Protein AF-A0A4S0N8U2-F1 (afdb_monomer_lite)

pLDDT: mean 89.06, std 6.02, range [61.12, 97.56]

Radius of gyration: 18.83 Å; chains: 1; bounding box: 48×31×54 Å

Structure (mmCIF, N/CA/C/O backbone):
data_AF-A0A4S0N8U2-F1
#
_entry.id   AF-A0A4S0N8U2-F1
#
loop_
_atom_site.group_PDB
_atom_site.id
_atom_site.type_symbol
_atom_site.label_atom_id
_atom_site.label_alt_id
_atom_site.label_comp_id
_atom_site.label_asym_id
_atom_site.label_entity_id
_atom_site.label_seq_id
_atom_site.pdbx_PDB_ins_code
_atom_site.Cartn_x
_atom_site.Cartn_y
_atom_site.Cartn_z
_atom_site.occupancy
_atom_site.B_iso_or_equiv
_atom_site.auth_seq_id
_atom_site.auth_comp_id
_atom_site.auth_asym_id
_atom_site.auth_atom_id
_atom_site.pdbx_PDB_model_num
ATOM 1 N N . MET A 1 1 ? -4.608 -18.614 -14.210 1.00 61.12 1 MET A N 1
ATOM 2 C CA . MET A 1 1 ? -4.089 -17.895 -13.022 1.00 61.12 1 MET A CA 1
ATOM 3 C C . MET A 1 1 ? -2.581 -17.656 -13.093 1.00 61.12 1 MET A C 1
ATOM 5 O O . MET A 1 1 ? -2.184 -16.531 -12.834 1.00 61.12 1 MET A O 1
ATOM 9 N N . SER A 1 2 ? -1.755 -18.625 -13.512 1.00 81.88 2 SER A N 1
ATOM 10 C CA . SER A 1 2 ? -0.288 -18.461 -13.620 1.00 81.88 2 SER A CA 1
ATOM 11 C C . SER A 1 2 ? 0.166 -17.237 -14.428 1.00 81.88 2 SER A C 1
ATOM 13 O O . SER A 1 2 ? 1.040 -16.507 -13.980 1.00 81.88 2 SER A O 1
ATOM 15 N N . LEU A 1 3 ? -0.463 -16.965 -15.576 1.00 84.06 3 LEU A N 1
ATOM 16 C CA . LEU A 1 3 ? -0.099 -15.833 -16.439 1.00 84.06 3 LEU A CA 1
ATOM 17 C C . LEU A 1 3 ? -0.380 -14.463 -15.796 1.00 84.06 3 LEU A C 1
ATOM 19 O O . LEU A 1 3 ? 0.407 -13.535 -15.938 1.00 84.06 3 LEU A O 1
ATOM 23 N N . ALA A 1 4 ? -1.491 -14.350 -15.062 1.00 83.19 4 ALA A N 1
ATOM 24 C CA . ALA A 1 4 ? -1.849 -13.128 -14.344 1.00 83.19 4 ALA A CA 1
ATOM 25 C C . ALA A 1 4 ? -0.885 -12.863 -13.179 1.00 83.19 4 ALA A C 1
ATOM 27 O O . ALA A 1 4 ? -0.474 -11.725 -12.978 1.00 83.19 4 ALA A O 1
ATOM 28 N N . VAL A 1 5 ? -0.480 -13.917 -12.460 1.00 82.38 5 VAL A N 1
ATOM 29 C CA . VAL A 1 5 ? 0.546 -13.822 -11.412 1.00 82.38 5 VAL A CA 1
ATOM 30 C C . VAL A 1 5 ? 1.887 -13.402 -12.018 1.00 82.38 5 VAL A C 1
ATOM 32 O O . VAL A 1 5 ? 2.489 -12.455 -11.533 1.00 82.38 5 VAL A O 1
ATOM 35 N N . ALA A 1 6 ? 2.310 -14.020 -13.126 1.00 83.88 6 ALA A N 1
ATOM 36 C CA . ALA A 1 6 ? 3.550 -13.654 -13.813 1.00 83.88 6 ALA A CA 1
ATOM 37 C C . ALA A 1 6 ? 3.559 -12.186 -14.277 1.00 83.88 6 ALA A C 1
ATOM 39 O O . ALA A 1 6 ? 4.549 -11.491 -14.072 1.00 83.88 6 ALA A O 1
ATOM 40 N N . ALA A 1 7 ? 2.451 -11.692 -14.843 1.00 85.06 7 ALA A N 1
ATOM 41 C CA . ALA A 1 7 ? 2.307 -10.280 -15.204 1.00 85.06 7 ALA A CA 1
ATOM 42 C C . ALA A 1 7 ? 2.396 -9.363 -13.974 1.00 85.06 7 ALA A C 1
ATOM 44 O O . ALA A 1 7 ? 3.098 -8.357 -14.001 1.00 85.06 7 ALA A O 1
ATOM 45 N N . SER A 1 8 ? 1.719 -9.737 -12.883 1.00 82.44 8 SER A N 1
ATOM 46 C CA . SER A 1 8 ? 1.720 -8.982 -11.628 1.00 82.44 8 SER A CA 1
ATOM 47 C C . SER A 1 8 ? 3.051 -9.040 -10.877 1.00 82.44 8 SER A C 1
ATOM 49 O O . SER A 1 8 ? 3.198 -8.325 -9.904 1.00 82.44 8 SER A O 1
ATOM 51 N N . SER A 1 9 ? 3.999 -9.889 -11.272 1.00 80.31 9 SER A N 1
ATOM 52 C CA . SER A 1 9 ? 5.333 -9.973 -10.662 1.00 80.31 9 SER A CA 1
ATOM 53 C C . SER A 1 9 ? 6.441 -9.479 -11.596 1.00 80.31 9 SER A C 1
ATOM 55 O O . SER A 1 9 ? 7.619 -9.633 -11.285 1.00 80.31 9 SER A O 1
ATOM 57 N N . ALA A 1 10 ? 6.098 -8.874 -12.737 1.00 83.69 10 ALA A N 1
ATOM 58 C CA . ALA A 1 10 ? 7.059 -8.327 -13.691 1.00 83.69 10 ALA A CA 1
ATOM 59 C C . ALA A 1 10 ? 7.599 -6.956 -13.224 1.00 83.69 10 ALA A C 1
ATOM 61 O O . ALA A 1 10 ? 7.313 -5.931 -13.846 1.00 83.69 10 ALA A O 1
ATOM 62 N N . PHE A 1 11 ? 8.306 -6.915 -12.086 1.00 76.81 11 PHE A N 1
ATOM 63 C CA . PHE A 1 11 ? 8.817 -5.675 -11.490 1.00 76.81 11 PHE A CA 1
ATOM 64 C C . PHE A 1 11 ? 10.187 -5.272 -12.084 1.00 76.81 11 PHE A C 1
ATOM 66 O O . PHE A 1 11 ? 11.163 -6.029 -11.992 1.00 76.81 11 PHE A O 1
ATOM 73 N N . PRO A 1 12 ? 10.311 -4.075 -12.687 1.00 70.00 12 PRO A N 1
ATOM 74 C CA . PRO A 1 12 ? 11.583 -3.568 -13.190 1.00 70.00 12 PRO A CA 1
ATOM 75 C C . PRO A 1 12 ? 12.569 -3.254 -12.051 1.00 70.00 12 PRO A C 1
ATOM 77 O O . PRO A 1 12 ? 12.148 -2.802 -10.986 1.00 70.00 12 PRO A O 1
ATOM 80 N N . PRO A 1 13 ? 13.888 -3.428 -12.255 1.00 68.00 13 PRO A N 1
ATOM 81 C CA . PRO A 1 13 ? 14.557 -3.895 -13.475 1.00 68.00 13 PRO A CA 1
ATOM 82 C C . PRO A 1 13 ? 14.736 -5.424 -13.545 1.00 68.00 13 PRO A C 1
ATOM 84 O O . PRO A 1 13 ? 15.358 -5.912 -14.484 1.00 68.00 13 PRO A O 1
ATOM 87 N N . VAL A 1 14 ? 14.258 -6.174 -12.547 1.00 76.56 14 VAL A N 1
ATOM 88 C CA . VAL A 1 14 ? 14.580 -7.602 -12.383 1.00 76.56 14 VAL A CA 1
ATOM 89 C C . VAL A 1 14 ? 13.853 -8.463 -13.411 1.00 76.56 14 VAL A C 1
ATOM 91 O O . VAL A 1 14 ? 14.459 -9.364 -13.991 1.00 76.56 14 VAL A O 1
ATOM 94 N N . PHE A 1 15 ? 12.581 -8.162 -13.676 1.00 81.12 15 PHE A N 1
ATOM 95 C CA . PHE A 1 15 ? 11.784 -8.870 -14.670 1.00 81.12 15 PHE A CA 1
ATOM 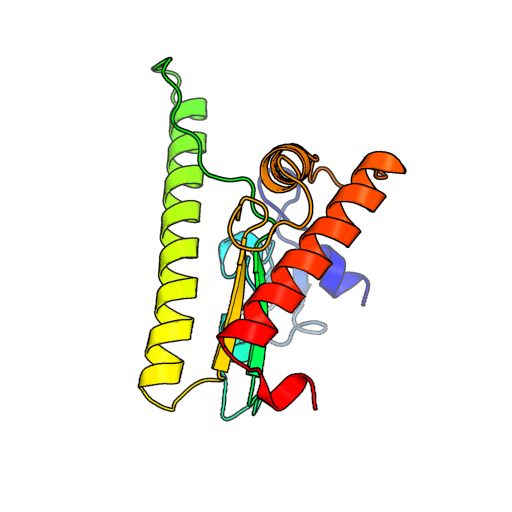96 C C . PHE A 1 15 ? 11.302 -7.909 -15.763 1.00 81.12 15 PHE A C 1
ATOM 98 O O . PHE A 1 15 ? 10.726 -6.865 -15.444 1.00 81.12 15 PHE A O 1
ATOM 105 N N . PRO A 1 16 ? 11.525 -8.228 -17.053 1.00 85.00 16 PRO A N 1
ATOM 106 C CA . PRO A 1 16 ? 11.006 -7.417 -18.144 1.00 85.00 16 PRO A CA 1
ATOM 107 C C . PRO A 1 16 ? 9.473 -7.523 -18.216 1.00 85.00 16 PRO A C 1
ATOM 109 O O . PRO A 1 16 ? 8.908 -8.524 -17.766 1.00 85.00 16 PRO A O 1
ATOM 112 N N . PRO A 1 17 ? 8.790 -6.539 -18.831 1.00 89.06 17 PRO A N 1
ATOM 113 C CA . PRO A 1 17 ? 7.350 -6.605 -19.040 1.00 89.06 17 PRO A CA 1
ATOM 114 C C . PRO A 1 17 ? 6.920 -7.895 -19.749 1.00 89.06 17 PRO A C 1
ATOM 116 O O . PRO A 1 17 ? 7.521 -8.308 -20.745 1.00 89.06 17 PRO A O 1
ATOM 119 N N . LEU A 1 18 ? 5.838 -8.510 -19.274 1.00 90.75 18 LEU A N 1
ATOM 120 C CA . LEU A 1 18 ? 5.263 -9.701 -19.884 1.00 90.75 18 LEU A CA 1
ATOM 121 C C . LEU A 1 18 ? 4.490 -9.319 -21.148 1.00 90.75 18 LEU A C 1
ATOM 123 O O . LEU A 1 18 ? 3.488 -8.604 -21.084 1.00 90.75 18 LEU A O 1
ATOM 127 N N . ARG A 1 19 ? 4.923 -9.834 -22.299 1.00 91.69 19 ARG A N 1
ATOM 128 C CA . ARG A 1 19 ? 4.187 -9.699 -23.558 1.00 91.69 19 ARG A CA 1
ATOM 129 C C . ARG A 1 19 ? 2.993 -10.655 -23.586 1.00 91.69 19 ARG A C 1
ATOM 131 O O . ARG A 1 19 ? 3.163 -11.863 -23.456 1.00 91.69 19 ARG A O 1
ATOM 138 N N . LEU A 1 20 ? 1.808 -10.110 -23.831 1.00 90.94 20 LEU A N 1
ATOM 139 C CA . LEU A 1 20 ? 0.567 -10.833 -24.086 1.00 90.94 20 LEU A CA 1
ATOM 140 C C . LEU A 1 20 ? 0.085 -10.522 -25.501 1.00 90.94 20 LEU A C 1
ATOM 142 O O . LEU A 1 20 ? -0.104 -9.359 -25.849 1.00 90.94 20 LEU A O 1
ATOM 146 N N . ASN A 1 21 ? -0.118 -11.550 -26.315 1.00 90.69 21 ASN A N 1
ATOM 147 C CA . ASN A 1 21 ? -0.653 -11.394 -27.665 1.00 90.69 21 ASN A CA 1
ATOM 148 C C . ASN A 1 21 ? -2.180 -11.182 -27.636 1.00 90.69 21 ASN A C 1
ATOM 150 O O . ASN A 1 21 ? -2.837 -11.450 -26.626 1.00 90.69 21 ASN A O 1
ATOM 154 N N . ALA A 1 22 ? -2.741 -10.686 -28.742 1.00 88.88 22 ALA A N 1
ATOM 155 C CA . ALA A 1 22 ? -4.159 -10.334 -28.852 1.00 88.88 22 ALA A CA 1
ATOM 156 C C . ALA A 1 22 ? -5.135 -11.514 -28.671 1.00 88.88 22 ALA A C 1
ATOM 158 O O . ALA A 1 22 ? -6.288 -11.294 -28.313 1.00 88.88 22 ALA A O 1
ATOM 159 N N . ASP A 1 23 ? -4.693 -12.755 -28.876 1.00 88.75 23 ASP A N 1
ATOM 160 C CA . ASP A 1 23 ? -5.473 -13.964 -28.589 1.00 88.75 23 ASP A CA 1
ATOM 161 C C . ASP A 1 23 ? -5.696 -14.174 -27.080 1.00 88.75 23 ASP A C 1
ATOM 163 O O . ASP A 1 23 ? -6.732 -14.697 -26.672 1.00 88.75 23 ASP A O 1
ATOM 167 N N . ILE A 1 24 ? -4.754 -13.717 -26.248 1.00 86.81 24 ILE A N 1
ATOM 168 C CA . ILE A 1 24 ? -4.815 -13.808 -24.781 1.00 86.81 24 ILE A CA 1
ATOM 169 C C . ILE A 1 24 ? -5.388 -12.525 -24.172 1.00 86.81 24 ILE A C 1
ATOM 171 O O . ILE A 1 24 ? -6.191 -12.575 -23.238 1.00 86.81 24 ILE A O 1
ATOM 175 N N . TYR A 1 25 ? -4.956 -11.369 -24.673 1.00 85.31 25 TYR A N 1
ATOM 176 C CA . TYR A 1 25 ? -5.397 -10.056 -24.215 1.00 85.31 25 TYR A CA 1
ATOM 177 C C . TYR A 1 25 ? -5.809 -9.203 -25.421 1.00 85.31 25 TYR A C 1
ATOM 179 O O . TYR A 1 25 ? -4.992 -8.439 -25.950 1.00 85.31 25 TYR A O 1
ATOM 187 N N . PRO A 1 26 ? -7.069 -9.337 -25.878 1.00 84.50 26 PRO A N 1
ATOM 188 C CA . PRO A 1 26 ? -7.558 -8.609 -27.038 1.00 84.50 26 PRO A CA 1
ATOM 189 C C . PRO A 1 26 ? -7.453 -7.102 -26.810 1.00 84.50 26 PRO A C 1
ATOM 191 O O . PRO A 1 26 ? -7.987 -6.572 -25.833 1.00 84.50 26 PRO A O 1
ATOM 194 N N . ASN A 1 27 ? -6.780 -6.395 -27.716 1.00 81.19 27 ASN A N 1
ATOM 195 C CA . ASN A 1 27 ? -6.716 -4.939 -27.695 1.00 81.19 27 ASN A CA 1
ATOM 196 C C . ASN A 1 27 ? -6.887 -4.387 -29.123 1.00 81.19 27 ASN A C 1
ATOM 198 O O . ASN A 1 27 ? -6.473 -5.021 -30.087 1.00 81.19 27 ASN A O 1
ATOM 202 N N . SER A 1 28 ? -7.523 -3.222 -29.261 1.00 81.81 28 SER A N 1
ATOM 203 C CA . SER A 1 28 ? -7.828 -2.600 -30.559 1.00 81.81 28 SER A CA 1
ATOM 204 C C . SER A 1 28 ? -6.717 -1.700 -31.113 1.00 81.81 28 SER A C 1
ATOM 206 O O . SER A 1 28 ? -6.877 -1.137 -32.191 1.00 81.81 28 SER A O 1
ATOM 208 N N . LEU A 1 29 ? -5.622 -1.521 -30.374 1.00 84.94 29 LEU A N 1
ATOM 209 C CA . LEU A 1 29 ? -4.544 -0.579 -30.683 1.00 84.94 29 LEU A CA 1
ATOM 210 C C . LEU A 1 29 ? -3.273 -1.265 -31.216 1.00 84.94 29 LEU A C 1
ATOM 212 O O . LEU A 1 29 ? -2.441 -0.597 -31.820 1.00 84.94 29 LEU A O 1
ATOM 216 N N . SER A 1 30 ? -3.089 -2.563 -30.966 1.00 88.31 30 SER A N 1
ATOM 217 C CA . SER A 1 30 ? -1.856 -3.311 -31.238 1.00 88.31 30 SER A CA 1
ATOM 218 C C . SER A 1 30 ? -2.108 -4.824 -31.268 1.00 88.31 30 SER A C 1
ATOM 220 O O . SER A 1 30 ? -3.022 -5.323 -30.619 1.00 88.31 30 SER A O 1
ATOM 222 N N . GLU A 1 31 ? -1.242 -5.581 -31.940 1.00 88.00 31 GLU A N 1
ATOM 223 C CA . GLU A 1 31 ? -1.268 -7.055 -31.969 1.00 88.00 31 GLU A CA 1
ATOM 224 C C . GLU A 1 31 ? -0.855 -7.706 -30.633 1.00 88.00 31 GLU A C 1
ATOM 226 O O . GLU A 1 31 ? -1.046 -8.906 -30.421 1.00 88.00 31 GLU A O 1
ATOM 231 N N . TYR A 1 32 ? -0.278 -6.926 -29.716 1.00 88.56 32 TYR A N 1
ATOM 232 C CA . TYR A 1 32 ? 0.118 -7.372 -28.382 1.00 88.56 32 TYR A CA 1
ATOM 233 C C . TYR A 1 32 ? 0.105 -6.224 -27.364 1.00 88.56 32 TYR A C 1
ATOM 235 O O . TYR A 1 32 ? 0.202 -5.048 -27.719 1.00 88.56 32 TYR A O 1
ATOM 243 N N . ALA A 1 33 ? 0.033 -6.582 -26.086 1.00 90.69 33 ALA A N 1
ATOM 244 C CA . ALA A 1 33 ? 0.223 -5.701 -24.943 1.00 90.69 33 ALA A CA 1
ATOM 245 C C . ALA A 1 33 ? 1.436 -6.158 -24.122 1.00 90.69 33 ALA A C 1
ATOM 247 O O . ALA A 1 33 ? 1.760 -7.343 -24.083 1.00 90.69 33 ALA A O 1
ATOM 248 N N . THR A 1 34 ? 2.101 -5.230 -23.442 1.00 90.69 34 THR A N 1
ATOM 249 C CA . THR A 1 34 ? 3.148 -5.542 -22.459 1.00 90.69 34 THR A CA 1
ATOM 250 C C . THR A 1 34 ? 2.679 -5.114 -21.080 1.00 90.69 34 THR A C 1
ATOM 252 O O . THR A 1 34 ? 2.355 -3.943 -20.884 1.00 90.69 34 THR A O 1
ATOM 255 N N . LEU A 1 35 ? 2.635 -6.050 -20.135 1.00 88.88 35 LEU A N 1
ATOM 256 C CA . LEU A 1 35 ? 2.227 -5.797 -18.758 1.00 88.88 35 LEU A CA 1
ATOM 257 C C . LEU A 1 35 ? 3.445 -5.765 -17.839 1.00 88.88 35 LEU A C 1
ATOM 259 O O . LEU A 1 35 ? 4.322 -6.618 -17.937 1.00 88.88 35 LEU A O 1
ATOM 263 N N . SER A 1 36 ? 3.476 -4.788 -16.946 1.00 88.06 36 SER A N 1
ATOM 264 C CA . SER A 1 36 ? 4.462 -4.679 -15.871 1.00 88.06 36 SER A CA 1
ATOM 265 C C . SER A 1 36 ? 3.767 -4.902 -14.530 1.00 88.06 36 SER A C 1
ATOM 267 O O . SER A 1 36 ? 2.535 -4.877 -14.463 1.00 88.06 36 SER A O 1
ATOM 269 N N . ASP A 1 37 ? 4.560 -5.076 -13.475 1.00 84.50 37 ASP A N 1
ATOM 270 C CA . ASP A 1 37 ? 4.072 -5.130 -12.099 1.00 84.50 37 ASP A CA 1
ATOM 271 C C . ASP A 1 37 ? 3.089 -3.988 -11.768 1.00 84.50 37 ASP A C 1
ATOM 273 O O . ASP A 1 37 ? 3.274 -2.825 -12.146 1.00 84.50 37 ASP A O 1
ATOM 277 N N . GLY A 1 38 ? 2.038 -4.353 -11.032 1.00 78.56 38 GLY A N 1
ATOM 278 C CA . GLY A 1 38 ? 0.983 -3.444 -10.606 1.00 78.56 38 GLY A CA 1
ATOM 279 C C . GLY A 1 38 ? 1.460 -2.421 -9.580 1.00 78.56 38 GLY A C 1
ATOM 280 O O . GLY A 1 38 ? 0.853 -1.356 -9.498 1.00 78.56 38 GLY A O 1
ATOM 281 N N . GLY A 1 39 ? 2.559 -2.683 -8.864 1.00 76.31 39 GLY A N 1
ATOM 282 C CA . GLY A 1 39 ? 3.152 -1.767 -7.891 1.00 76.31 39 GLY A CA 1
ATOM 283 C C . GLY A 1 39 ? 3.483 -0.389 -8.464 1.00 76.31 39 GLY A C 1
ATOM 284 O O . GLY A 1 39 ? 3.317 0.611 -7.774 1.00 76.31 39 GLY A O 1
ATOM 285 N N . ILE A 1 40 ? 3.837 -0.304 -9.750 1.00 77.00 40 ILE A N 1
ATOM 286 C CA . ILE A 1 40 ? 4.137 0.969 -10.433 1.00 77.00 40 ILE A CA 1
ATOM 287 C C . ILE A 1 40 ? 2.889 1.856 -10.572 1.00 77.00 40 ILE A C 1
ATOM 289 O O . ILE A 1 40 ? 2.992 3.081 -10.579 1.00 77.00 40 ILE A O 1
ATOM 293 N N . TYR A 1 41 ? 1.707 1.251 -10.718 1.00 78.81 41 TYR A N 1
ATOM 294 C CA . TYR A 1 41 ? 0.466 1.973 -11.012 1.00 78.81 41 TYR A CA 1
ATOM 295 C C . TYR A 1 41 ? -0.497 2.034 -9.822 1.00 78.81 41 TYR A C 1
ATOM 297 O O . TYR A 1 41 ? -1.142 3.056 -9.585 1.00 78.81 41 TYR A O 1
ATOM 305 N N . ASP A 1 42 ? -0.644 0.927 -9.097 1.00 84.31 42 ASP A N 1
ATOM 306 C CA . ASP A 1 42 ? -1.613 0.765 -8.024 1.00 84.31 42 ASP A CA 1
ATOM 307 C C . ASP A 1 42 ? -1.173 -0.276 -6.986 1.00 84.31 42 ASP A C 1
ATOM 309 O O . ASP A 1 42 ? -1.813 -1.315 -6.821 1.00 84.31 42 ASP A O 1
ATOM 313 N N . ASN A 1 43 ? -0.086 0.019 -6.267 1.00 83.94 43 ASN A N 1
ATOM 314 C CA . ASN A 1 43 ? 0.480 -0.883 -5.259 1.00 83.94 43 ASN A CA 1
ATOM 315 C C . ASN A 1 43 ? -0.513 -1.282 -4.153 1.00 83.94 43 ASN A C 1
ATOM 317 O O . ASN A 1 43 ? -0.456 -2.393 -3.638 1.00 83.94 43 ASN A O 1
ATOM 321 N N . LEU A 1 44 ? -1.441 -0.389 -3.800 1.00 89.06 44 LEU A N 1
ATOM 322 C CA . LEU A 1 44 ? -2.458 -0.646 -2.778 1.00 89.06 44 LEU A CA 1
ATOM 323 C C . LEU A 1 44 ? -3.750 -1.270 -3.330 1.00 89.06 44 LEU A C 1
ATOM 325 O O . LEU A 1 44 ? -4.667 -1.554 -2.560 1.00 89.06 44 LEU A O 1
ATOM 329 N N . GLY A 1 45 ? -3.868 -1.453 -4.649 1.00 88.56 45 GLY A N 1
ATOM 330 C CA . GLY A 1 45 ? -5.076 -1.996 -5.276 1.00 88.56 45 GLY A CA 1
ATOM 331 C C . GLY A 1 45 ? -6.327 -1.131 -5.071 1.00 88.56 45 GLY A C 1
ATOM 332 O O . GLY A 1 45 ? -7.442 -1.650 -4.986 1.00 88.56 45 GLY A O 1
ATOM 333 N N . VAL A 1 46 ? -6.170 0.191 -4.981 1.00 90.69 46 VAL A N 1
ATOM 334 C CA . VAL A 1 46 ? -7.258 1.135 -4.685 1.00 90.69 46 VAL A CA 1
ATOM 335 C C . VAL A 1 46 ? -8.157 1.375 -5.896 1.00 90.69 46 VAL A C 1
ATOM 337 O O . VAL A 1 46 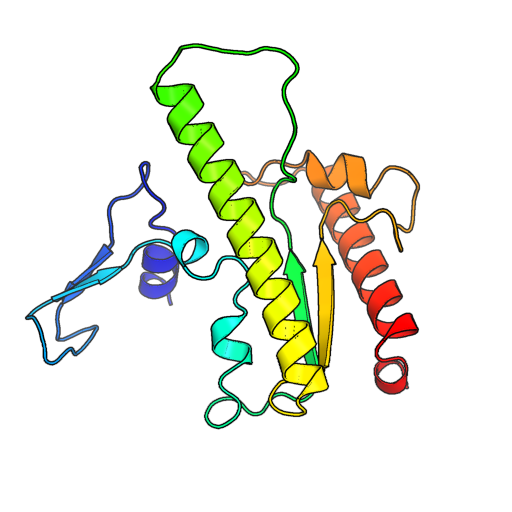? -9.375 1.495 -5.75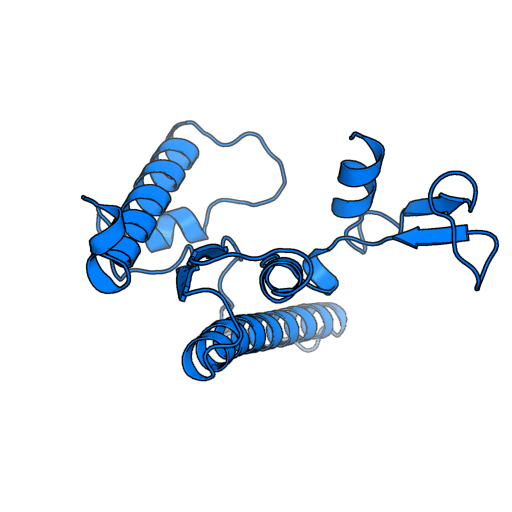6 1.00 90.69 46 VAL A O 1
ATOM 340 N N . ASN A 1 47 ? -7.611 1.431 -7.112 1.00 89.06 47 ASN A N 1
ATOM 341 C CA . ASN A 1 47 ? -8.387 1.789 -8.302 1.00 89.06 47 ASN A CA 1
ATOM 342 C C . ASN A 1 47 ? -9.558 0.837 -8.592 1.00 89.06 47 ASN A C 1
ATOM 344 O O . ASN A 1 47 ? -10.635 1.339 -8.929 1.00 89.06 47 ASN A O 1
ATOM 348 N N . PRO A 1 48 ? -9.417 -0.501 -8.489 1.00 89.19 48 PRO A N 1
ATOM 349 C CA . PRO A 1 48 ? -10.538 -1.419 -8.675 1.00 89.19 48 PRO A CA 1
ATOM 350 C C . PRO A 1 48 ? -11.682 -1.192 -7.682 1.00 89.19 48 PRO A C 1
ATOM 352 O O . PRO A 1 48 ? -12.843 -1.319 -8.075 1.00 89.19 48 PRO A O 1
ATOM 355 N N . LEU A 1 49 ? -11.363 -0.816 -6.439 1.00 89.62 49 LEU A N 1
ATOM 356 C CA . LEU A 1 49 ? -12.336 -0.533 -5.376 1.00 89.62 49 LEU A CA 1
ATOM 357 C C . LEU A 1 49 ? -13.135 0.746 -5.660 1.00 89.62 49 LEU A C 1
ATOM 359 O O . LEU A 1 49 ? -14.292 0.867 -5.272 1.00 89.62 49 LEU A O 1
ATOM 363 N N . MET A 1 50 ? -12.542 1.684 -6.403 1.00 87.75 50 MET A N 1
ATOM 364 C CA . MET A 1 50 ? -13.182 2.947 -6.773 1.00 87.75 50 MET A CA 1
ATOM 365 C C . MET A 1 50 ? -14.153 2.841 -7.954 1.00 87.75 50 MET A C 1
ATOM 367 O O . MET A 1 50 ? -14.831 3.812 -8.298 1.00 87.75 50 MET A O 1
ATOM 371 N N . ARG A 1 51 ? -14.243 1.681 -8.613 1.00 89.38 51 ARG A N 1
ATOM 372 C CA . ARG A 1 51 ? -15.113 1.473 -9.778 1.00 89.38 51 ARG A CA 1
ATOM 373 C C . ARG A 1 51 ? -16.536 1.107 -9.353 1.00 89.38 51 ARG A C 1
ATOM 375 O O . ARG A 1 51 ? -17.043 0.085 -9.796 1.00 89.38 51 ARG A O 1
ATOM 382 N N . ALA A 1 52 ? -17.201 1.964 -8.576 1.00 83.00 52 ALA A N 1
ATOM 383 C CA . ALA A 1 52 ? -18.495 1.681 -7.935 1.00 83.00 52 ALA A CA 1
ATOM 384 C C . ALA A 1 52 ? -19.581 1.116 -8.877 1.00 83.00 52 ALA A C 1
ATOM 386 O O . ALA A 1 52 ? -20.350 0.247 -8.488 1.00 83.00 52 ALA A O 1
ATOM 387 N N . ARG A 1 53 ? -19.626 1.562 -10.144 1.00 86.00 53 ARG A N 1
ATOM 388 C CA . ARG A 1 53 ? -20.577 1.028 -11.142 1.00 86.00 53 ARG A CA 1
ATOM 389 C C . ARG A 1 53 ? -20.300 -0.421 -11.547 1.00 86.00 53 ARG A C 1
ATOM 391 O O . ARG A 1 53 ? -21.224 -1.132 -11.911 1.00 86.00 53 ARG A O 1
ATOM 398 N N . ARG A 1 54 ? -19.027 -0.819 -11.572 1.00 88.19 54 ARG A N 1
ATOM 399 C CA . ARG A 1 54 ? -18.584 -2.158 -11.986 1.00 88.19 54 ARG A CA 1
ATOM 400 C C . ARG A 1 54 ? -18.457 -3.097 -10.788 1.00 88.19 54 ARG A C 1
ATOM 402 O O . ARG A 1 54 ? -18.806 -4.261 -10.907 1.00 88.19 54 ARG A O 1
ATOM 409 N N . ASN A 1 55 ? -17.972 -2.566 -9.669 1.00 85.81 55 ASN A N 1
ATOM 410 C CA . ASN A 1 55 ? -17.745 -3.258 -8.410 1.00 85.81 55 ASN A CA 1
ATOM 411 C C . ASN A 1 55 ? -18.417 -2.443 -7.292 1.00 85.81 55 ASN A C 1
ATOM 413 O O . ASN A 1 55 ? -17.766 -1.566 -6.717 1.00 85.81 55 ASN A O 1
ATOM 417 N N . PRO A 1 56 ? -19.714 -2.661 -7.017 1.00 88.81 56 PRO A N 1
ATOM 418 C CA . PRO A 1 56 ? -20.369 -2.036 -5.877 1.00 88.81 56 PRO A CA 1
ATOM 419 C C . PRO A 1 56 ? -19.803 -2.649 -4.591 1.00 88.81 56 PRO A C 1
ATOM 421 O O . PRO A 1 56 ? -19.939 -3.846 -4.353 1.00 88.81 56 PRO A O 1
ATOM 424 N N . VAL A 1 57 ? -19.116 -1.829 -3.799 1.00 91.00 57 VAL A N 1
ATOM 425 C CA . VAL A 1 57 ? -18.488 -2.220 -2.534 1.00 91.00 57 VAL A CA 1
ATOM 426 C C . VAL A 1 57 ? -18.899 -1.202 -1.478 1.00 91.00 57 VAL A C 1
ATOM 428 O O . VAL A 1 57 ? -18.757 -0.001 -1.703 1.00 91.00 57 VAL A O 1
ATOM 431 N N . ASP A 1 58 ? -19.387 -1.677 -0.333 1.00 91.75 58 ASP A N 1
ATOM 432 C CA . ASP A 1 58 ? -19.808 -0.811 0.775 1.00 91.75 58 ASP A CA 1
ATOM 433 C C . ASP A 1 58 ? -18.635 -0.420 1.677 1.00 91.75 58 ASP A C 1
ATOM 435 O O . ASP A 1 58 ? -18.524 0.726 2.113 1.00 91.75 58 ASP A O 1
ATOM 439 N N . VAL A 1 59 ? -17.732 -1.369 1.935 1.00 93.38 59 VAL A N 1
ATOM 440 C CA . VAL A 1 59 ? -16.551 -1.202 2.789 1.00 93.38 59 VAL A CA 1
ATOM 441 C C . VAL A 1 59 ? -15.346 -1.825 2.101 1.00 93.38 59 VAL A C 1
ATOM 443 O O . VAL A 1 59 ? -15.430 -2.948 1.606 1.00 93.38 59 VAL A O 1
ATOM 446 N N . CYS A 1 60 ? -14.212 -1.127 2.089 1.00 94.19 60 CYS A N 1
ATOM 447 C CA . CYS A 1 60 ? -12.958 -1.674 1.590 1.00 94.19 60 CYS A CA 1
ATOM 448 C C . CYS A 1 60 ? -11.891 -1.739 2.682 1.00 94.19 60 CYS A C 1
ATOM 450 O O . CYS A 1 60 ? -11.748 -0.822 3.487 1.00 94.19 60 CYS A O 1
ATOM 452 N N . PHE A 1 61 ? -11.128 -2.832 2.675 1.00 94.94 61 PHE A N 1
ATOM 453 C CA . PHE A 1 61 ? -9.959 -3.020 3.526 1.00 94.94 61 PHE A CA 1
ATOM 454 C C . PHE A 1 61 ? -8.698 -2.868 2.681 1.00 94.94 61 PHE A C 1
ATOM 456 O O . PHE A 1 61 ? -8.543 -3.571 1.682 1.00 94.94 61 PHE A O 1
ATOM 463 N N . VAL A 1 62 ? -7.810 -1.959 3.075 1.00 94.88 62 VAL A N 1
ATOM 464 C CA . VAL A 1 62 ? -6.546 -1.693 2.379 1.00 94.88 62 VAL A CA 1
ATOM 465 C C . VAL A 1 62 ? -5.395 -1.857 3.365 1.00 94.88 62 VAL A C 1
ATOM 467 O O . VAL A 1 62 ? -5.214 -1.047 4.272 1.00 94.88 62 VAL A O 1
ATOM 470 N N . SER A 1 63 ? -4.632 -2.933 3.189 1.00 93.50 63 SER A N 1
ATOM 471 C CA . SER A 1 63 ? -3.433 -3.220 3.974 1.00 93.50 63 SER A CA 1
ATOM 472 C C . SER A 1 63 ? -2.211 -2.723 3.218 1.00 93.50 63 SER A C 1
ATOM 474 O O . SER A 1 63 ? -1.870 -3.268 2.171 1.00 93.50 63 SER A O 1
ATOM 476 N N . ASP A 1 64 ? -1.536 -1.720 3.760 1.00 92.44 64 ASP A N 1
ATOM 477 C CA . ASP A 1 64 ? -0.265 -1.244 3.236 1.00 92.44 64 ASP A CA 1
ATOM 478 C C . ASP A 1 64 ? 0.898 -1.961 3.925 1.00 92.44 64 ASP A C 1
ATOM 480 O O . ASP A 1 64 ? 1.256 -1.672 5.065 1.00 92.44 64 ASP A O 1
ATOM 484 N N . GLY A 1 65 ? 1.460 -2.941 3.216 1.00 87.56 65 GLY A N 1
ATOM 485 C CA . GLY A 1 65 ? 2.675 -3.655 3.613 1.00 87.56 65 GLY A CA 1
ATOM 486 C C . GLY A 1 65 ? 3.963 -3.004 3.104 1.00 87.56 65 GLY A C 1
ATOM 487 O O . GLY A 1 65 ? 5.017 -3.633 3.166 1.00 87.56 65 GLY A O 1
ATOM 488 N N . GLY A 1 66 ? 3.888 -1.802 2.525 1.00 83.88 66 GLY A N 1
ATOM 489 C CA . GLY A 1 66 ? 5.036 -1.116 1.952 1.00 83.88 66 GLY A CA 1
ATOM 490 C C . GLY A 1 66 ? 6.077 -0.760 3.008 1.00 83.88 66 GLY A C 1
ATOM 491 O O . GLY A 1 66 ? 5.747 -0.333 4.114 1.00 83.88 66 GLY A O 1
ATOM 492 N N . LYS A 1 67 ? 7.359 -0.903 2.652 1.00 82.75 67 LYS A N 1
ATOM 493 C CA . LYS A 1 67 ? 8.453 -0.436 3.505 1.00 82.75 67 LYS A CA 1
ATOM 494 C C . LYS A 1 67 ? 8.316 1.081 3.713 1.00 82.75 67 LYS A C 1
ATOM 496 O O . LYS A 1 67 ? 8.293 1.804 2.714 1.00 82.75 67 LYS A O 1
ATOM 501 N N . PRO A 1 68 ? 8.291 1.576 4.962 1.00 80.94 68 PRO A N 1
ATOM 502 C CA . PRO A 1 68 ? 8.201 3.007 5.223 1.00 80.94 68 PRO A CA 1
ATOM 503 C C . PRO A 1 68 ? 9.374 3.770 4.610 1.00 80.94 68 PRO A C 1
ATOM 505 O O . PRO A 1 68 ? 10.524 3.318 4.663 1.00 80.94 68 PRO A O 1
ATOM 508 N N . PHE A 1 69 ? 9.089 4.953 4.065 1.00 82.94 69 PHE A N 1
ATOM 509 C CA . PHE A 1 69 ? 10.132 5.877 3.638 1.00 82.94 69 PHE A CA 1
ATOM 510 C C . PHE A 1 69 ? 10.987 6.305 4.841 1.00 82.94 69 PHE A C 1
ATOM 512 O O . PHE A 1 69 ? 10.464 6.680 5.891 1.00 82.94 69 PHE A O 1
ATOM 519 N N . ALA A 1 70 ? 12.311 6.265 4.684 1.00 82.44 70 ALA A N 1
ATOM 520 C CA . ALA A 1 70 ? 13.260 6.609 5.735 1.00 82.44 70 ALA A CA 1
ATOM 521 C C . ALA A 1 70 ? 14.222 7.695 5.251 1.00 82.44 70 ALA A C 1
ATOM 523 O O . ALA A 1 70 ? 14.835 7.574 4.192 1.00 82.44 70 ALA A O 1
ATOM 524 N N . VAL A 1 71 ? 14.388 8.744 6.056 1.00 84.06 71 VAL A N 1
ATOM 525 C CA . VAL A 1 71 ? 15.366 9.800 5.779 1.00 84.06 71 VAL A CA 1
ATOM 526 C C . VAL A 1 71 ? 16.756 9.310 6.185 1.00 84.06 71 VAL A C 1
ATOM 528 O O . VAL A 1 71 ? 16.975 8.933 7.336 1.00 84.06 71 VAL A O 1
ATOM 531 N N . SER A 1 72 ? 17.702 9.336 5.244 1.00 83.19 72 SER A N 1
ATOM 532 C CA . SER A 1 72 ? 19.112 9.031 5.512 1.00 83.19 72 SER A CA 1
ATOM 533 C C . SER A 1 72 ? 19.865 10.290 5.963 1.00 83.19 72 SER A C 1
ATOM 535 O O . SER A 1 72 ? 19.777 11.313 5.283 1.00 83.19 72 SER A O 1
ATOM 537 N N . PRO A 1 73 ? 20.663 10.232 7.047 1.00 87.44 73 PRO A N 1
ATOM 538 C CA . PRO A 1 73 ? 21.553 11.326 7.438 1.00 87.44 73 PRO A CA 1
ATOM 539 C C . PRO A 1 73 ? 22.837 11.391 6.590 1.00 87.44 73 PRO A C 1
ATOM 541 O O . PRO A 1 73 ? 23.641 12.305 6.765 1.00 87.44 73 PRO A O 1
ATOM 544 N N . HIS A 1 74 ? 23.057 10.429 5.688 1.00 87.81 74 HIS A N 1
ATOM 545 C CA . HIS A 1 74 ? 24.250 10.340 4.849 1.00 87.81 74 HIS A CA 1
ATOM 546 C C . HIS A 1 74 ? 23.911 10.713 3.399 1.00 87.81 74 HIS A C 1
ATOM 548 O O . HIS A 1 74 ? 23.352 9.876 2.680 1.00 87.81 74 HIS A O 1
ATOM 554 N N . PRO A 1 75 ? 24.216 11.947 2.955 1.00 85.19 75 PRO A N 1
ATOM 555 C CA . PRO A 1 75 ? 24.009 12.347 1.569 1.00 85.19 75 PRO A CA 1
ATOM 556 C C . PRO A 1 75 ? 24.983 11.620 0.630 1.00 85.19 75 PRO A C 1
ATOM 558 O O . PRO A 1 75 ? 26.060 11.181 1.035 1.00 85.19 75 PRO A O 1
ATOM 561 N N . THR A 1 76 ? 24.610 11.502 -0.644 1.00 88.38 76 THR A N 1
ATOM 562 C CA . THR A 1 76 ? 25.443 10.898 -1.690 1.00 88.38 76 THR A CA 1
ATOM 563 C C . THR A 1 76 ? 25.265 11.634 -3.014 1.00 88.38 76 THR A C 1
ATOM 565 O O . THR A 1 76 ? 24.184 12.136 -3.307 1.00 88.38 76 THR A O 1
ATOM 568 N N . GLU A 1 77 ? 26.319 11.662 -3.826 1.00 90.00 77 GLU A N 1
ATOM 569 C CA . GLU A 1 77 ? 26.311 12.213 -5.191 1.00 90.00 77 GLU A CA 1
ATOM 570 C C . GLU A 1 77 ? 26.159 11.113 -6.257 1.00 90.00 77 GLU A C 1
ATOM 572 O O . GLU A 1 77 ? 26.160 11.379 -7.458 1.00 90.00 77 GLU A O 1
ATOM 577 N N . SER A 1 78 ? 26.025 9.852 -5.833 1.00 92.25 78 SER A N 1
ATOM 578 C CA . SER A 1 78 ? 25.856 8.729 -6.750 1.00 92.25 78 SER A CA 1
ATOM 579 C C . SER A 1 78 ? 24.508 8.810 -7.466 1.00 92.25 78 SER A C 1
ATOM 581 O O . SER A 1 78 ? 23.458 8.585 -6.861 1.00 92.25 78 SER A O 1
ATOM 583 N N . GLY A 1 79 ? 24.532 9.075 -8.776 1.00 89.56 79 GLY A N 1
ATOM 584 C CA . GLY A 1 79 ? 23.318 9.249 -9.578 1.00 89.56 79 GLY A CA 1
ATOM 585 C C . GLY A 1 79 ? 22.358 8.054 -9.533 1.00 89.56 79 GLY A C 1
ATOM 586 O O . GLY A 1 79 ? 21.146 8.245 -9.540 1.00 89.56 79 GLY A O 1
ATOM 587 N N . THR A 1 80 ? 22.867 6.824 -9.414 1.00 87.88 80 THR A N 1
ATOM 588 C CA . THR A 1 80 ? 22.025 5.618 -9.305 1.00 87.88 80 THR A CA 1
ATOM 589 C C . THR A 1 80 ? 21.312 5.521 -7.959 1.00 87.88 80 THR A C 1
ATOM 591 O O . THR A 1 80 ? 20.146 5.130 -7.913 1.00 87.88 80 THR A O 1
ATOM 594 N N . ILE A 1 81 ? 21.978 5.909 -6.867 1.00 87.06 81 ILE A N 1
ATOM 595 C CA . ILE A 1 81 ? 21.365 5.947 -5.534 1.00 87.06 81 ILE A CA 1
ATOM 596 C C . ILE A 1 81 ? 20.338 7.077 -5.478 1.00 87.06 81 ILE A C 1
ATOM 598 O O . ILE A 1 81 ? 19.215 6.853 -5.039 1.00 87.06 81 ILE A O 1
ATOM 602 N N . VAL A 1 82 ? 20.677 8.259 -5.997 1.00 88.44 82 VAL A N 1
ATOM 603 C CA . VAL A 1 82 ? 19.751 9.399 -6.069 1.00 88.44 82 VAL A CA 1
ATOM 604 C C . VAL A 1 82 ? 18.508 9.054 -6.891 1.00 88.44 82 VAL A C 1
ATOM 606 O O . VAL A 1 82 ? 17.398 9.360 -6.465 1.00 88.44 82 VAL A O 1
ATOM 609 N N . LEU A 1 83 ? 18.659 8.364 -8.027 1.00 88.19 83 LEU A N 1
ATOM 610 C CA . LEU A 1 83 ? 17.526 7.899 -8.829 1.00 88.19 83 LEU A CA 1
ATOM 611 C C . LEU A 1 83 ? 16.629 6.929 -8.047 1.00 88.19 83 LEU A C 1
ATOM 613 O O . LEU A 1 83 ? 15.407 7.061 -8.081 1.00 88.19 83 LEU A O 1
ATOM 617 N N . LYS A 1 84 ? 17.224 5.975 -7.322 1.00 85.50 84 LYS A N 1
ATOM 618 C CA . LYS A 1 84 ? 16.476 5.051 -6.461 1.00 85.50 84 LYS A CA 1
ATOM 619 C C . LYS A 1 84 ? 15.704 5.801 -5.373 1.00 85.50 84 LYS A C 1
ATOM 621 O O . LYS A 1 84 ? 14.525 5.525 -5.172 1.00 85.50 84 LYS A O 1
ATOM 626 N N . GLU A 1 85 ? 16.336 6.760 -4.704 1.00 86.94 85 GLU A N 1
ATOM 627 C CA . GLU A 1 85 ? 15.665 7.549 -3.667 1.00 86.94 85 GLU A CA 1
ATOM 628 C C . GLU A 1 85 ? 14.573 8.459 -4.239 1.00 86.94 85 GLU A C 1
ATOM 630 O O . GLU A 1 85 ? 13.508 8.583 -3.640 1.00 86.94 85 GLU A O 1
ATOM 635 N N . ALA A 1 86 ? 14.763 9.020 -5.436 1.00 87.38 86 ALA A N 1
ATOM 636 C CA . ALA A 1 86 ? 13.710 9.753 -6.134 1.00 87.38 86 ALA A CA 1
ATOM 637 C C . ALA A 1 86 ? 12.491 8.858 -6.418 1.00 87.38 86 ALA A C 1
ATOM 639 O O . ALA A 1 86 ? 11.356 9.288 -6.213 1.00 87.38 86 ALA A O 1
ATOM 640 N N . ILE A 1 87 ? 12.710 7.602 -6.829 1.00 84.62 87 ILE A N 1
ATOM 641 C CA . ILE A 1 87 ? 11.634 6.614 -6.992 1.00 84.62 87 ILE A CA 1
ATOM 642 C C . ILE A 1 87 ? 10.942 6.344 -5.651 1.00 84.62 87 ILE A C 1
ATOM 644 O O . ILE A 1 87 ? 9.717 6.407 -5.599 1.00 84.62 87 ILE A O 1
ATOM 648 N N . ASN A 1 88 ? 11.690 6.123 -4.564 1.00 84.00 88 ASN A N 1
ATOM 649 C CA . ASN A 1 88 ? 11.107 5.912 -3.232 1.00 84.00 88 ASN A CA 1
ATOM 650 C C . ASN A 1 88 ? 10.214 7.090 -2.802 1.00 84.00 88 ASN A C 1
ATOM 652 O O . ASN A 1 88 ? 9.103 6.877 -2.321 1.00 84.00 88 ASN A O 1
ATOM 656 N N . ILE A 1 89 ? 10.667 8.331 -3.018 1.00 87.75 89 ILE A N 1
ATOM 657 C CA . ILE A 1 89 ? 9.893 9.543 -2.708 1.00 87.75 89 ILE A CA 1
ATOM 658 C C . ILE A 1 89 ? 8.624 9.611 -3.563 1.00 87.75 89 ILE A C 1
ATOM 660 O O . ILE A 1 89 ? 7.546 9.888 -3.040 1.00 87.75 89 ILE A O 1
ATOM 664 N N . MET A 1 90 ? 8.720 9.348 -4.870 1.00 86.12 90 MET A N 1
ATOM 665 C CA . MET A 1 90 ? 7.545 9.327 -5.746 1.00 86.12 90 MET A CA 1
ATOM 666 C C . MET A 1 90 ? 6.530 8.272 -5.297 1.00 86.12 90 MET A C 1
ATOM 668 O O . MET A 1 90 ? 5.340 8.571 -5.229 1.00 86.12 90 MET A O 1
ATOM 672 N N . MET A 1 91 ? 6.989 7.071 -4.936 1.00 83.25 91 MET A N 1
ATOM 673 C CA . MET A 1 91 ? 6.128 6.000 -4.426 1.00 83.25 91 MET A CA 1
ATOM 674 C C . MET A 1 91 ? 5.424 6.399 -3.126 1.00 83.25 91 MET A C 1
ATOM 676 O O . MET A 1 91 ? 4.223 6.169 -2.985 1.00 83.25 91 MET A O 1
ATOM 680 N N . GLU A 1 92 ? 6.132 7.069 -2.215 1.00 86.75 92 GLU A N 1
ATOM 681 C CA . GLU A 1 92 ? 5.561 7.603 -0.976 1.00 86.75 92 GLU A CA 1
ATOM 682 C C . GLU A 1 92 ? 4.465 8.649 -1.245 1.00 86.75 92 GLU A C 1
ATOM 684 O O . GLU A 1 92 ? 3.394 8.623 -0.634 1.00 86.75 92 GLU A O 1
ATOM 689 N N . GLN A 1 93 ? 4.686 9.545 -2.211 1.00 87.75 93 GLN A N 1
ATOM 690 C CA . GLN A 1 93 ? 3.680 10.531 -2.618 1.00 87.75 93 GLN A CA 1
ATOM 691 C C . GLN A 1 93 ? 2.458 9.868 -3.269 1.00 87.75 93 GLN A C 1
ATOM 693 O O . GLN A 1 93 ? 1.320 10.219 -2.948 1.00 87.75 93 GLN A O 1
ATOM 698 N N . VAL A 1 94 ? 2.669 8.884 -4.151 1.00 86.94 94 VAL A N 1
ATOM 699 C CA . VAL A 1 94 ? 1.582 8.114 -4.779 1.00 86.94 94 VAL A CA 1
ATOM 700 C C . VAL A 1 94 ? 0.748 7.408 -3.714 1.00 86.94 94 VAL A C 1
ATOM 702 O O . VAL A 1 94 ? -0.479 7.512 -3.740 1.00 86.94 94 VAL A O 1
ATOM 705 N N . ARG A 1 95 ? 1.394 6.769 -2.735 1.00 87.69 95 ARG A N 1
ATOM 706 C CA . ARG A 1 95 ? 0.735 6.146 -1.583 1.00 87.69 95 ARG A CA 1
ATOM 707 C C . ARG A 1 95 ? -0.165 7.136 -0.837 1.00 87.69 95 ARG A C 1
ATOM 709 O O . ARG A 1 95 ? -1.349 6.861 -0.632 1.00 87.69 95 ARG A O 1
ATOM 716 N N . GLY A 1 96 ? 0.356 8.316 -0.498 1.00 89.31 96 GLY A N 1
ATOM 717 C CA . GLY A 1 96 ? -0.423 9.375 0.152 1.00 89.31 96 GLY A CA 1
ATOM 718 C C . GLY A 1 96 ? -1.646 9.812 -0.666 1.00 89.31 96 GLY A C 1
ATOM 719 O O . GLY A 1 96 ? -2.747 9.939 -0.126 1.00 89.31 96 GLY A O 1
ATOM 720 N N . LEU A 1 97 ? -1.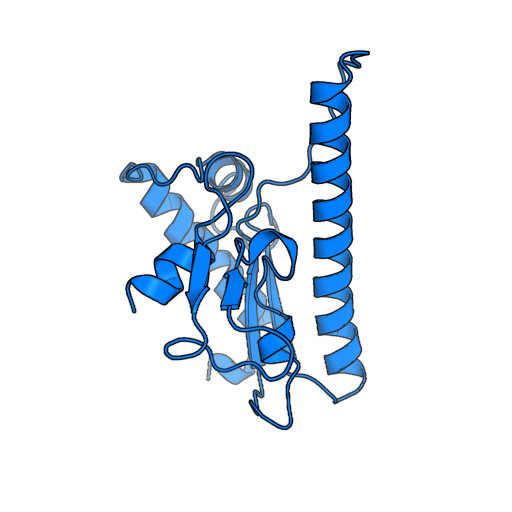489 9.969 -1.985 1.00 90.31 97 LEU A N 1
ATOM 721 C CA . LEU A 1 97 ? -2.591 10.308 -2.894 1.00 90.31 97 LEU A CA 1
ATOM 722 C C . LEU A 1 97 ? -3.655 9.205 -2.969 1.00 90.31 97 LEU A C 1
ATOM 724 O O . LEU A 1 97 ? -4.845 9.511 -3.065 1.00 90.31 97 LEU A O 1
ATOM 728 N N . GLN A 1 98 ? -3.261 7.932 -2.909 1.00 90.88 98 GLN A N 1
ATOM 729 C CA . GLN A 1 98 ? -4.197 6.808 -2.893 1.00 90.88 98 GLN A CA 1
ATOM 730 C C . GLN A 1 98 ? -5.055 6.803 -1.622 1.00 90.88 98 GLN A C 1
ATOM 732 O O . GLN A 1 98 ? -6.278 6.670 -1.719 1.00 90.88 98 GLN A O 1
ATOM 737 N N . PHE A 1 99 ? -4.455 7.036 -0.450 1.00 91.31 99 PHE A N 1
ATOM 738 C CA . PHE A 1 99 ? -5.207 7.169 0.801 1.00 91.31 99 PHE A CA 1
ATOM 739 C C . PHE A 1 99 ? -6.115 8.400 0.812 1.00 91.31 99 PHE A C 1
ATOM 741 O O . PHE A 1 99 ? -7.290 8.295 1.171 1.00 91.31 99 PHE A O 1
ATOM 748 N N . ALA A 1 100 ? -5.620 9.552 0.350 1.00 91.75 100 ALA A N 1
ATOM 749 C CA . ALA A 1 100 ? -6.436 10.757 0.228 1.00 91.75 100 ALA A CA 1
ATOM 750 C C . ALA A 1 100 ? -7.636 10.521 -0.699 1.00 91.75 100 ALA A C 1
ATOM 752 O O . ALA A 1 100 ? -8.760 10.908 -0.386 1.00 91.75 100 ALA A O 1
ATOM 753 N N . ARG A 1 101 ? -7.427 9.825 -1.821 1.00 92.06 101 ARG A N 1
ATOM 754 C CA . ARG A 1 101 ? -8.496 9.482 -2.759 1.00 92.06 101 ARG A CA 1
ATOM 755 C C . ARG A 1 101 ? -9.551 8.574 -2.136 1.00 92.06 101 ARG A C 1
ATOM 757 O O . ARG A 1 101 ? -10.733 8.815 -2.380 1.00 92.06 101 ARG A O 1
ATOM 764 N N . LEU A 1 102 ? -9.150 7.557 -1.369 1.00 92.44 102 LEU A N 1
ATOM 765 C CA . LEU A 1 102 ? -10.082 6.695 -0.632 1.00 92.44 102 LEU A CA 1
ATOM 766 C C . LEU A 1 102 ? -10.979 7.534 0.283 1.00 92.44 102 LEU A C 1
ATOM 768 O O . LEU A 1 102 ? -12.204 7.452 0.183 1.00 92.44 102 LEU A O 1
ATOM 772 N N . GLN A 1 103 ? -10.366 8.389 1.104 1.00 92.69 103 GLN A N 1
ATOM 773 C CA . GLN A 1 103 ? -11.086 9.230 2.056 1.00 92.69 103 GLN A CA 1
ATOM 774 C C . GLN A 1 103 ? -12.035 10.209 1.352 1.00 92.69 103 GLN A C 1
ATOM 776 O O . GLN A 1 103 ? -13.239 10.189 1.596 1.00 92.69 103 GLN A O 1
ATOM 781 N N . LEU A 1 104 ? -11.523 10.994 0.400 1.00 93.62 104 LEU A N 1
ATOM 782 C CA . LEU A 1 104 ? -12.310 11.992 -0.330 1.00 93.62 104 LEU A CA 1
ATOM 783 C C . LEU A 1 104 ? -13.483 11.372 -1.090 1.00 93.62 104 LEU A C 1
ATOM 785 O O . LEU A 1 104 ? -14.547 11.978 -1.216 1.00 93.62 104 LEU A O 1
ATOM 789 N N . SER A 1 105 ? -13.305 10.164 -1.623 1.00 92.12 105 SER A N 1
ATOM 790 C CA . SER A 1 105 ? -14.371 9.502 -2.370 1.00 92.12 105 SER A CA 1
ATOM 791 C C . SER A 1 105 ? -15.485 8.992 -1.464 1.00 92.12 105 SER A C 1
ATOM 793 O O . SER A 1 105 ? -16.654 9.057 -1.853 1.00 92.12 105 SER A O 1
ATOM 795 N N . TYR A 1 106 ? -15.139 8.512 -0.270 1.00 93.25 106 TYR A N 1
ATOM 796 C CA . TYR A 1 106 ? -16.119 8.165 0.751 1.00 93.25 106 TY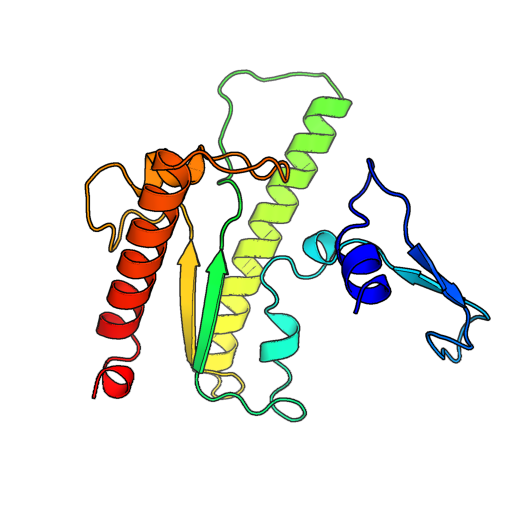R A CA 1
ATOM 797 C C . TYR A 1 106 ? -16.863 9.402 1.259 1.00 93.25 106 TYR A C 1
ATOM 799 O O . TYR A 1 106 ? -18.093 9.402 1.275 1.00 93.25 106 TYR A O 1
ATOM 807 N N . ASP A 1 107 ? -16.145 10.487 1.558 1.00 93.88 107 ASP A N 1
ATOM 808 C CA . ASP A 1 107 ? -16.739 11.752 2.006 1.00 93.88 107 ASP A CA 1
ATOM 809 C C . ASP A 1 107 ? -17.712 12.318 0.956 1.00 93.88 107 ASP A C 1
ATOM 811 O O . ASP A 1 107 ? -18.796 12.808 1.278 1.00 93.88 107 ASP A O 1
ATOM 815 N N . ALA A 1 108 ? -17.376 12.166 -0.328 1.00 93.81 108 ALA A N 1
ATOM 816 C CA . ALA A 1 108 ? -18.237 12.526 -1.452 1.00 93.81 108 ALA A CA 1
ATOM 817 C C . ALA A 1 108 ? -19.391 11.535 -1.713 1.00 93.81 108 ALA A C 1
ATOM 819 O O . ALA A 1 108 ? -20.151 11.742 -2.663 1.00 93.81 108 ALA A O 1
ATOM 820 N N . LYS A 1 109 ? -19.524 10.459 -0.922 1.00 91.81 109 LYS A N 1
ATOM 821 C CA . LYS A 1 109 ? -20.502 9.364 -1.089 1.00 91.81 109 LYS A CA 1
ATOM 822 C C . LYS A 1 109 ? -20.428 8.679 -2.460 1.00 91.81 109 LYS A C 1
ATOM 824 O O . LYS A 1 109 ? -21.438 8.257 -3.019 1.00 91.81 109 LYS A O 1
ATOM 829 N N . LYS A 1 110 ? -19.223 8.609 -3.029 1.00 90.19 110 LYS A N 1
ATOM 830 C CA . LYS A 1 110 ? -18.927 8.029 -4.354 1.00 90.19 110 LYS A CA 1
ATOM 831 C C . LYS A 1 110 ? -18.013 6.805 -4.282 1.00 90.19 110 LYS A C 1
ATOM 833 O O . LYS A 1 110 ? -17.659 6.258 -5.325 1.00 90.19 110 LYS A O 1
ATOM 838 N N . GLY A 1 111 ? -17.615 6.393 -3.082 1.00 90.94 111 GLY A N 1
ATOM 839 C CA . GLY A 1 111 ? -16.731 5.260 -2.844 1.00 90.94 111 GLY A CA 1
ATOM 840 C C . GLY A 1 111 ? -17.101 4.486 -1.580 1.00 90.94 111 GLY A C 1
ATOM 841 O O . GLY A 1 111 ? -17.907 4.976 -0.784 1.00 90.94 111 GLY A O 1
ATOM 842 N N . PRO A 1 112 ? -16.512 3.291 -1.405 1.00 93.31 112 PRO A N 1
ATOM 843 C CA . PRO A 1 112 ? -16.689 2.484 -0.203 1.00 93.31 112 PRO A CA 1
ATOM 844 C C . PRO A 1 112 ? -16.162 3.211 1.034 1.00 93.31 112 PRO A C 1
ATOM 846 O O . PRO A 1 112 ? -15.262 4.045 0.934 1.00 93.31 112 PRO A O 1
ATOM 849 N N . LYS A 1 113 ? -16.659 2.830 2.212 1.00 94.38 113 LYS A N 1
ATOM 850 C CA . LYS A 1 113 ? -16.046 3.195 3.490 1.00 94.38 113 LYS A CA 1
ATOM 851 C C . LYS A 1 113 ? -14.627 2.613 3.561 1.00 94.38 113 LYS A C 1
ATOM 853 O O . LYS A 1 113 ? -14.492 1.388 3.501 1.00 94.38 113 LYS A O 1
ATOM 858 N N . PRO A 1 114 ? -13.579 3.441 3.700 1.00 94.50 114 PRO A N 1
ATOM 859 C CA . PRO A 1 114 ? -12.215 2.954 3.685 1.00 94.50 114 PRO A CA 1
ATOM 860 C C . PRO A 1 114 ? -11.761 2.555 5.086 1.00 94.50 114 PRO A C 1
ATOM 862 O O . PRO A 1 114 ? -11.820 3.341 6.030 1.00 94.50 114 PRO A O 1
ATOM 865 N N . ILE A 1 115 ? -11.251 1.336 5.207 1.00 94.94 115 ILE A N 1
ATOM 866 C CA . ILE A 1 115 ? -10.564 0.828 6.390 1.00 94.94 115 ILE A CA 1
ATOM 867 C C . ILE A 1 115 ? -9.144 0.503 5.957 1.00 94.94 115 ILE A C 1
ATOM 869 O O . ILE A 1 115 ? -8.914 -0.460 5.232 1.00 94.94 115 ILE A O 1
ATOM 873 N N . TRP A 1 116 ? -8.180 1.312 6.378 1.00 94.19 116 TRP A N 1
ATOM 874 C CA . TRP A 1 116 ? -6.796 1.130 5.964 1.00 94.19 116 TRP A CA 1
ATOM 875 C C . TRP A 1 116 ? -5.827 1.202 7.136 1.00 94.19 116 TRP A C 1
ATOM 877 O O . TRP A 1 116 ? -6.089 1.825 8.173 1.00 94.19 116 TRP A O 1
ATOM 887 N N . PHE A 1 117 ? -4.699 0.524 6.976 1.00 94.38 117 PHE A N 1
ATOM 888 C CA . PHE A 1 117 ? -3.606 0.525 7.934 1.00 94.38 117 PHE A CA 1
ATOM 889 C C . PHE A 1 117 ? -2.286 0.260 7.218 1.00 94.38 117 PHE A C 1
ATOM 891 O O . PHE A 1 117 ? -2.253 -0.434 6.206 1.00 94.38 117 PHE A O 1
ATOM 898 N N . SER A 1 118 ? -1.216 0.827 7.767 1.00 94.06 118 SER A N 1
ATOM 899 C CA . SER A 1 118 ? 0.158 0.619 7.314 1.00 94.06 118 SER A CA 1
ATOM 900 C C . SER A 1 118 ? 0.895 -0.283 8.296 1.00 94.06 118 SER A C 1
ATOM 902 O O . SER A 1 118 ? 0.605 -0.257 9.496 1.00 94.06 118 SER A O 1
ATOM 904 N N . ILE A 1 119 ? 1.839 -1.072 7.791 1.00 94.06 119 ILE A N 1
ATOM 905 C CA . ILE A 1 119 ? 2.648 -2.021 8.562 1.00 94.06 119 ILE A CA 1
ATOM 906 C C . ILE A 1 119 ? 3.426 -1.355 9.707 1.00 94.06 119 ILE A C 1
ATOM 908 O O . ILE A 1 119 ? 3.621 -1.956 10.759 1.00 94.06 119 ILE A O 1
ATOM 912 N N . ASP A 1 120 ? 3.783 -0.082 9.558 1.00 93.81 120 ASP A N 1
ATOM 913 C CA . ASP A 1 120 ? 4.479 0.726 10.565 1.00 93.81 120 ASP A CA 1
ATOM 914 C C . ASP A 1 120 ? 3.549 1.436 11.557 1.00 93.81 120 ASP A C 1
ATOM 916 O O . ASP A 1 120 ? 4.000 2.201 12.419 1.00 93.81 120 ASP A O 1
ATOM 920 N N . SER A 1 121 ? 2.238 1.196 11.471 1.00 94.38 121 SER A N 1
ATOM 921 C CA . SER A 1 121 ? 1.287 1.853 12.353 1.00 94.38 121 SER A CA 1
ATOM 922 C C . SER A 1 121 ? 1.436 1.360 13.789 1.00 94.38 121 SER A C 1
ATOM 924 O O . SER A 1 121 ? 1.144 0.213 14.103 1.00 94.38 121 SER A O 1
ATOM 926 N N . ARG A 1 122 ? 1.812 2.271 14.690 1.00 95.31 122 ARG A N 1
ATOM 927 C CA . ARG A 1 122 ? 1.798 2.028 16.145 1.00 95.31 122 ARG A CA 1
ATOM 928 C C . ARG A 1 122 ? 0.395 2.145 16.742 1.00 95.31 122 ARG A C 1
ATOM 930 O O . ARG A 1 122 ? 0.111 1.643 17.823 1.00 95.31 122 ARG A O 1
ATOM 937 N N . VAL A 1 123 ? -0.514 2.829 16.046 1.00 94.50 123 VAL A N 1
ATOM 938 C CA . VAL A 1 123 ? -1.890 3.018 16.515 1.00 94.50 123 VAL A CA 1
ATOM 939 C C . VAL A 1 123 ? -2.679 1.738 16.276 1.00 94.50 123 VAL A C 1
ATOM 941 O O . VAL A 1 123 ? -3.118 1.475 15.153 1.00 94.50 123 VAL A O 1
ATOM 944 N N . GLY A 1 124 ? -2.917 0.991 17.351 1.00 93.56 124 GLY A N 1
ATOM 945 C CA . GLY A 1 124 ? -3.609 -0.295 17.313 1.00 93.56 124 GLY A CA 1
ATOM 946 C C . GLY A 1 124 ? -2.678 -1.504 17.297 1.00 93.56 124 GLY A C 1
ATOM 947 O O . GLY A 1 124 ? -3.175 -2.608 17.093 1.00 93.56 124 GLY A O 1
ATOM 948 N N . GLU A 1 125 ? -1.369 -1.314 17.505 1.00 95.31 125 GLU A N 1
ATOM 949 C CA . GLU A 1 125 ? -0.464 -2.438 17.757 1.00 95.31 125 GLU A CA 1
ATOM 950 C C . GLU A 1 125 ? -0.849 -3.139 19.070 1.00 95.31 125 GLU A C 1
ATOM 952 O O . GLU A 1 125 ? -1.258 -2.494 20.038 1.00 95.31 125 GLU A O 1
ATOM 957 N N . GLU A 1 126 ? -0.768 -4.470 19.093 1.00 96.00 126 GLU A N 1
ATOM 958 C CA . GLU A 1 126 ? -1.109 -5.253 20.286 1.00 96.00 126 GLU A CA 1
ATOM 959 C C . GLU A 1 126 ? 0.056 -5.282 21.275 1.00 96.00 126 GLU A C 1
ATOM 961 O O . GLU A 1 126 ? -0.158 -5.192 22.485 1.00 96.00 126 GLU A O 1
ATOM 966 N N . ARG A 1 127 ? 1.291 -5.401 20.771 1.00 96.00 127 ARG A N 1
ATOM 967 C CA . ARG A 1 127 ? 2.501 -5.370 21.588 1.00 96.00 127 ARG A CA 1
ATOM 968 C C . ARG A 1 127 ? 3.409 -4.227 21.130 1.00 96.00 127 ARG A C 1
ATOM 970 O O . ARG A 1 127 ? 3.653 -4.087 19.931 1.00 96.00 127 ARG A O 1
ATOM 977 N N . PRO A 1 128 ? 3.953 -3.432 22.069 1.00 96.25 128 PRO A N 1
ATOM 978 C CA . PRO A 1 128 ? 4.924 -2.403 21.730 1.00 96.25 128 PRO A CA 1
ATOM 979 C C . PRO A 1 128 ? 6.097 -2.983 20.938 1.00 96.25 128 PRO A C 1
ATOM 981 O O . PRO A 1 128 ? 6.747 -3.927 21.386 1.00 96.25 128 PRO A O 1
ATOM 984 N N . GLY A 1 129 ? 6.370 -2.398 19.772 1.00 94.88 129 GLY A N 1
ATOM 985 C CA . GLY A 1 129 ? 7.474 -2.811 18.904 1.00 94.88 129 GLY A CA 1
ATOM 986 C C . GLY A 1 129 ? 7.073 -3.724 17.748 1.00 94.88 129 GLY A C 1
ATOM 987 O O . GLY A 1 129 ? 7.892 -3.915 16.851 1.00 94.88 129 GLY A O 1
ATOM 988 N N . ASP A 1 130 ? 5.829 -4.206 17.694 1.00 95.94 130 ASP A N 1
ATOM 989 C CA . ASP A 1 130 ? 5.327 -4.980 16.552 1.00 95.94 130 ASP A CA 1
ATOM 990 C C . ASP A 1 130 ? 5.438 -4.208 15.248 1.00 95.94 130 ASP A C 1
ATOM 992 O O . ASP A 1 130 ? 5.921 -4.746 14.256 1.00 95.94 130 ASP A O 1
ATOM 996 N N . ALA A 1 131 ? 5.045 -2.933 15.260 1.00 94.94 131 ALA A N 1
ATOM 997 C CA . ALA A 1 131 ? 5.135 -2.083 14.083 1.00 94.94 131 ALA A CA 1
ATOM 998 C C . ALA A 1 131 ? 6.582 -1.949 13.590 1.00 94.94 131 ALA A C 1
ATOM 1000 O O . ALA A 1 131 ? 6.848 -2.012 12.389 1.00 94.94 131 ALA A O 1
ATOM 1001 N N . ALA A 1 132 ? 7.530 -1.797 14.520 1.00 94.06 132 ALA A N 1
ATOM 1002 C CA . ALA A 1 132 ? 8.946 -1.692 14.191 1.00 94.06 132 ALA A CA 1
ATOM 1003 C C . ALA A 1 132 ? 9.493 -3.014 13.639 1.00 94.06 132 ALA A C 1
ATOM 1005 O O . ALA A 1 132 ? 10.177 -3.004 12.621 1.00 94.06 132 ALA A O 1
ATOM 1006 N N . PHE A 1 133 ? 9.163 -4.141 14.274 1.00 94.50 133 PHE A N 1
ATOM 1007 C CA . PHE A 1 133 ? 9.599 -5.463 13.834 1.00 94.50 133 PHE A CA 1
ATOM 1008 C C . PHE A 1 133 ? 9.008 -5.820 12.465 1.00 94.50 133 PHE A C 1
ATOM 1010 O O . PHE A 1 133 ? 9.749 -6.162 11.549 1.00 94.50 133 PHE A O 1
ATOM 1017 N N . ALA A 1 134 ? 7.692 -5.675 12.295 1.00 94.06 134 ALA A N 1
ATOM 1018 C CA . ALA A 1 134 ? 6.992 -5.980 11.049 1.00 94.06 134 ALA A CA 1
ATOM 1019 C C . ALA A 1 134 ? 7.539 -5.165 9.867 1.00 94.06 134 ALA A C 1
ATOM 1021 O O . ALA A 1 134 ? 7.710 -5.703 8.779 1.00 94.06 134 ALA A O 1
ATOM 1022 N N . SER A 1 135 ? 7.891 -3.895 10.093 1.00 92.75 135 SER A N 1
ATOM 1023 C CA . SER A 1 135 ? 8.474 -3.018 9.064 1.00 92.75 135 SER A CA 1
ATOM 1024 C C . SER A 1 135 ? 9.881 -3.430 8.608 1.00 92.75 135 SER A C 1
ATOM 1026 O O . SER A 1 135 ? 10.363 -2.930 7.589 1.00 92.75 135 SER A O 1
ATOM 1028 N N . LEU A 1 136 ? 10.567 -4.290 9.369 1.00 91.50 136 LEU A N 1
ATOM 1029 C CA . LEU A 1 136 ? 11.903 -4.798 9.044 1.00 91.50 136 LEU A CA 1
ATOM 1030 C C . LEU A 1 136 ? 11.872 -6.144 8.313 1.00 91.50 136 LEU A C 1
ATOM 1032 O O . LEU A 1 136 ? 12.898 -6.531 7.750 1.00 91.50 136 LEU A O 1
ATOM 1036 N N . VAL A 1 137 ? 10.730 -6.836 8.300 1.00 90.62 137 VAL A N 1
ATOM 1037 C CA . VAL A 1 137 ? 10.591 -8.122 7.609 1.00 90.62 137 VAL A CA 1
ATOM 1038 C C . VAL A 1 137 ? 10.753 -7.913 6.100 1.00 90.62 137 VAL A C 1
ATOM 1040 O O . VAL A 1 137 ? 10.146 -7.019 5.506 1.00 90.62 137 VAL A O 1
ATOM 1043 N N . ALA A 1 138 ? 11.610 -8.719 5.472 1.00 85.69 138 ALA A N 1
ATOM 1044 C CA . ALA A 1 138 ? 11.942 -8.568 4.061 1.00 85.69 138 ALA A CA 1
ATOM 1045 C C . ALA A 1 138 ? 10.795 -9.028 3.142 1.00 85.69 138 ALA A C 1
ATOM 1047 O O . ALA A 1 138 ? 10.147 -10.043 3.379 1.00 85.69 138 ALA A O 1
ATOM 1048 N N . THR A 1 139 ? 10.589 -8.304 2.039 1.00 78.31 139 THR A N 1
ATOM 1049 C CA . THR A 1 139 ? 9.589 -8.613 1.001 1.00 78.31 139 THR A CA 1
ATOM 1050 C C . THR A 1 139 ? 10.227 -9.234 -0.248 1.00 78.31 139 THR A C 1
ATOM 1052 O O . THR A 1 139 ? 9.820 -8.968 -1.375 1.00 78.31 139 THR A O 1
ATOM 1055 N N . ASP A 1 140 ? 11.257 -10.065 -0.068 1.00 78.88 140 ASP A N 1
ATOM 1056 C CA . ASP A 1 140 ? 12.078 -10.630 -1.150 1.00 78.88 140 ASP A CA 1
ATOM 1057 C C . ASP A 1 140 ? 11.615 -12.024 -1.623 1.00 78.88 140 ASP A C 1
ATOM 1059 O O . ASP A 1 140 ? 12.388 -12.771 -2.224 1.00 78.88 140 ASP A O 1
ATOM 1063 N N . LEU A 1 141 ? 10.344 -12.364 -1.365 1.00 77.69 141 LEU A N 1
ATOM 1064 C CA . LEU A 1 141 ? 9.702 -13.654 -1.670 1.00 77.69 141 LEU A CA 1
ATOM 1065 C C . LEU A 1 141 ? 10.359 -14.872 -0.999 1.00 77.69 141 LEU A C 1
ATOM 1067 O O . LEU A 1 141 ? 9.989 -16.011 -1.304 1.00 77.69 141 LEU A O 1
ATOM 1071 N N . LYS A 1 142 ? 11.308 -14.670 -0.077 1.00 85.38 142 LYS A N 1
ATOM 1072 C CA . LYS A 1 142 ? 11.827 -15.763 0.740 1.00 85.38 142 LYS A CA 1
ATOM 1073 C C . LYS A 1 142 ? 10.748 -16.290 1.670 1.00 85.38 142 LYS A C 1
ATOM 1075 O O . LYS A 1 142 ? 9.791 -15.608 2.035 1.00 85.38 142 LYS A O 1
ATOM 1080 N N . ARG A 1 143 ? 10.927 -17.551 2.055 1.00 90.50 143 ARG A N 1
ATOM 1081 C CA . ARG A 1 143 ? 10.128 -18.149 3.115 1.00 90.50 143 ARG A CA 1
ATOM 1082 C C . ARG A 1 143 ? 10.356 -17.347 4.398 1.00 90.50 143 ARG A C 1
ATOM 1084 O O . ARG A 1 143 ? 11.502 -17.166 4.787 1.00 90.50 143 ARG A O 1
ATOM 1091 N N . LEU A 1 144 ? 9.264 -16.916 5.021 1.00 92.06 144 LEU A N 1
ATOM 1092 C CA . LEU A 1 144 ? 9.285 -16.260 6.324 1.00 92.06 144 LEU A CA 1
ATOM 1093 C C . LEU A 1 144 ? 9.655 -17.258 7.419 1.00 92.06 144 LEU A C 1
ATOM 1095 O O . LEU A 1 144 ? 9.166 -18.398 7.411 1.00 92.06 144 LEU A O 1
ATOM 1099 N N . GLU A 1 145 ? 10.458 -16.803 8.374 1.00 94.50 145 GLU A N 1
ATOM 1100 C CA . GLU A 1 145 ? 10.688 -17.539 9.613 1.00 94.50 145 GLU A CA 1
ATOM 1101 C C . GLU A 1 145 ? 9.404 -17.582 10.454 1.00 94.50 145 GLU A C 1
ATOM 1103 O O . GLU A 1 145 ? 8.481 -16.773 10.286 1.00 94.50 145 GLU A O 1
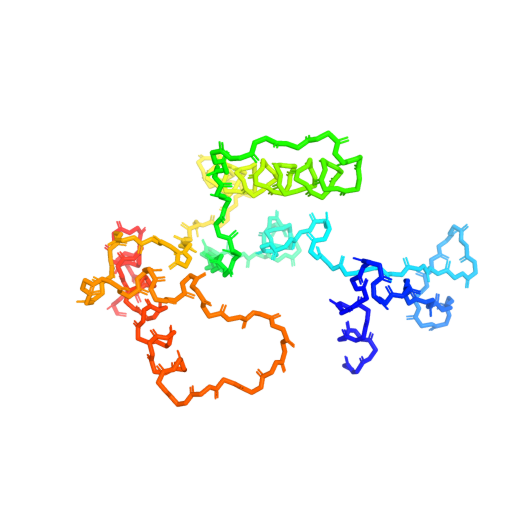ATOM 1108 N N . ALA A 1 146 ? 9.312 -18.558 11.357 1.00 94.81 146 ALA A N 1
ATOM 1109 C CA . ALA A 1 146 ? 8.102 -18.764 12.151 1.00 94.81 146 ALA A CA 1
ATOM 1110 C C . ALA A 1 146 ? 7.773 -17.533 13.012 1.00 94.81 146 ALA A C 1
ATOM 1112 O O . ALA A 1 146 ? 6.612 -17.133 13.107 1.00 94.81 146 ALA A O 1
ATOM 1113 N N . GLU A 1 147 ? 8.804 -16.904 13.574 1.00 93.75 147 GLU A N 1
ATOM 1114 C CA . GLU A 1 147 ? 8.709 -15.702 14.394 1.00 93.75 147 GLU A CA 1
ATOM 1115 C C . GLU A 1 147 ? 8.247 -14.492 13.571 1.00 93.75 147 GLU A C 1
ATOM 1117 O O . GLU A 1 147 ? 7.378 -13.737 14.011 1.00 93.75 147 GLU A O 1
ATOM 1122 N N . GLU A 1 148 ? 8.773 -14.326 12.352 1.00 94.19 148 GLU A N 1
ATOM 1123 C CA . GLU A 1 148 ? 8.357 -13.252 11.443 1.00 94.19 148 GLU A CA 1
ATOM 1124 C C . GLU A 1 148 ? 6.884 -13.386 11.075 1.00 94.19 148 GLU A C 1
ATOM 1126 O O . GLU A 1 148 ? 6.115 -12.425 11.166 1.00 94.19 148 GLU A O 1
ATOM 1131 N N . HIS A 1 149 ? 6.476 -14.601 10.715 1.00 94.75 149 HIS A N 1
ATOM 1132 C CA . HIS A 1 149 ? 5.096 -14.905 10.385 1.00 94.75 149 HIS A CA 1
ATOM 1133 C C . HIS A 1 149 ? 4.156 -14.662 11.577 1.00 94.75 149 HIS A C 1
ATOM 1135 O O . HIS A 1 149 ? 3.092 -14.064 11.407 1.00 94.75 149 HIS A O 1
ATOM 1141 N N . GLU A 1 150 ? 4.537 -15.079 12.790 1.00 96.06 150 GLU A N 1
ATOM 1142 C CA . GLU A 1 150 ? 3.736 -14.847 13.998 1.00 96.06 150 GLU A CA 1
ATOM 1143 C C . GLU A 1 150 ? 3.524 -13.350 14.260 1.00 96.06 150 GLU A C 1
ATOM 1145 O O . GLU A 1 150 ? 2.389 -12.916 14.494 1.00 96.06 150 GLU A O 1
ATOM 1150 N N . VAL A 1 151 ? 4.592 -12.546 14.192 1.00 96.06 151 VAL A N 1
ATOM 1151 C CA . VAL A 1 151 ? 4.500 -11.097 14.412 1.00 96.06 151 VAL A CA 1
ATOM 1152 C C . VAL A 1 151 ? 3.642 -10.437 13.336 1.00 96.06 151 VAL A C 1
ATOM 1154 O O . VAL A 1 151 ? 2.756 -9.655 13.680 1.00 96.06 151 VAL A O 1
ATOM 1157 N N . LEU A 1 152 ? 3.832 -10.780 12.058 1.00 95.06 152 LEU A N 1
ATOM 1158 C CA . LEU A 1 152 ? 3.045 -10.217 10.956 1.00 95.06 152 LEU A CA 1
ATOM 1159 C C . LEU A 1 152 ? 1.550 -10.519 11.095 1.00 95.06 152 LEU A C 1
ATOM 1161 O O . LEU A 1 152 ? 0.724 -9.614 10.956 1.00 95.06 152 LEU A O 1
ATOM 1165 N N . VAL A 1 153 ? 1.187 -11.766 11.409 1.00 96.06 153 VAL A N 1
ATOM 1166 C CA . VAL A 1 153 ? -0.218 -12.163 11.586 1.00 96.06 153 VAL A CA 1
ATOM 1167 C C . VAL A 1 153 ? -0.843 -11.441 12.775 1.00 96.06 153 VAL A C 1
ATOM 1169 O O . VAL A 1 153 ? -1.947 -10.901 12.665 1.00 96.06 153 VAL A O 1
ATOM 1172 N N . ARG A 1 154 ? -0.146 -11.410 13.915 1.00 97.12 154 ARG A N 1
ATOM 1173 C CA . ARG A 1 154 ? -0.641 -10.761 15.131 1.00 97.12 154 ARG A CA 1
ATOM 1174 C C . ARG A 1 154 ? -0.805 -9.258 14.931 1.00 97.12 154 ARG A C 1
ATOM 1176 O O . ARG A 1 154 ? -1.872 -8.726 15.229 1.00 97.12 154 ARG A O 1
ATOM 1183 N N . HIS A 1 155 ? 0.200 -8.599 14.359 1.00 97.50 155 HIS A N 1
ATOM 1184 C CA . HIS A 1 155 ? 0.169 -7.165 14.080 1.00 97.50 155 HIS A CA 1
ATOM 1185 C C . HIS A 1 155 ? -0.922 -6.808 13.069 1.00 97.50 155 HIS A C 1
ATOM 1187 O O . HIS A 1 155 ? -1.772 -5.966 13.348 1.00 97.50 155 HIS A O 1
ATOM 1193 N N . GLY A 1 156 ? -0.992 -7.516 11.938 1.00 95.88 156 GLY A N 1
ATOM 1194 C CA . GLY A 1 156 ? -2.027 -7.298 10.924 1.00 95.88 156 GLY A CA 1
ATOM 1195 C C . GLY A 1 156 ? -3.444 -7.474 11.479 1.00 95.88 156 GLY A C 1
ATOM 1196 O O . GLY A 1 156 ? -4.329 -6.652 11.215 1.00 95.88 156 GLY A O 1
ATOM 1197 N N . ARG A 1 157 ? -3.664 -8.494 12.321 1.00 96.50 157 ARG A N 1
ATOM 1198 C CA . ARG A 1 157 ? -4.940 -8.700 13.021 1.00 96.50 157 ARG A CA 1
ATOM 1199 C C . ARG A 1 157 ? -5.248 -7.558 13.989 1.00 96.50 157 ARG A C 1
ATOM 1201 O O . ARG A 1 157 ? -6.385 -7.081 14.005 1.00 96.50 157 ARG A O 1
ATOM 1208 N N . ALA A 1 158 ? -4.269 -7.132 14.784 1.00 97.56 158 ALA A N 1
ATOM 1209 C CA . ALA A 1 158 ? -4.422 -6.060 15.761 1.00 97.56 158 ALA A CA 1
ATOM 1210 C C . ALA A 1 158 ? -4.800 -4.737 15.083 1.00 97.56 158 ALA A C 1
ATOM 1212 O O . ALA A 1 158 ? -5.815 -4.131 15.438 1.00 97.56 158 ALA A O 1
ATOM 1213 N N . LEU A 1 159 ? -4.075 -4.365 14.023 1.00 97.38 159 LEU A N 1
ATOM 1214 C CA . LEU A 1 159 ? -4.360 -3.177 13.222 1.00 97.38 159 LEU A CA 1
ATOM 1215 C C . LEU A 1 159 ? -5.744 -3.241 12.582 1.00 97.38 159 LEU A C 1
ATOM 1217 O O . LEU A 1 159 ? -6.523 -2.295 12.716 1.00 97.38 159 LEU A O 1
ATOM 1221 N N . THR A 1 160 ? -6.084 -4.366 11.949 1.00 96.25 160 THR A N 1
ATOM 1222 C CA . THR A 1 160 ? -7.407 -4.562 11.343 1.00 96.25 160 THR A CA 1
ATOM 1223 C C . THR A 1 160 ? -8.505 -4.364 12.385 1.00 96.25 160 THR A C 1
ATOM 1225 O O . THR A 1 160 ? -9.409 -3.553 12.193 1.00 96.25 160 THR A O 1
ATOM 1228 N N . MET A 1 161 ? -8.404 -5.046 13.527 1.00 96.56 161 MET A N 1
ATOM 1229 C CA . MET A 1 161 ? -9.398 -4.968 14.594 1.00 96.56 161 MET A CA 1
ATOM 1230 C C . MET A 1 161 ? -9.506 -3.554 15.177 1.00 96.56 161 MET A C 1
ATOM 1232 O O . MET A 1 161 ? -10.612 -3.067 15.408 1.00 96.56 161 MET A O 1
ATOM 1236 N N . ALA A 1 162 ? -8.379 -2.871 15.385 1.00 96.62 162 ALA A N 1
ATOM 1237 C CA . ALA A 1 162 ? -8.362 -1.494 15.863 1.00 96.62 162 ALA A CA 1
ATOM 1238 C C . ALA A 1 162 ? -9.071 -0.546 14.883 1.00 96.62 162 ALA A C 1
ATOM 1240 O O . ALA A 1 162 ? -9.853 0.302 15.307 1.00 96.62 162 ALA A O 1
ATOM 1241 N N . ARG A 1 163 ? -8.850 -0.701 13.571 1.00 96.00 163 ARG A N 1
ATOM 1242 C CA . ARG A 1 163 ? -9.516 0.126 12.554 1.00 96.00 163 ARG A CA 1
ATOM 1243 C C . ARG A 1 163 ? -11.006 -0.173 12.445 1.00 96.00 163 ARG A C 1
ATOM 1245 O O . ARG A 1 163 ? -11.793 0.766 12.376 1.00 96.00 163 ARG A O 1
ATOM 1252 N N . VAL A 1 164 ? -11.402 -1.444 12.495 1.00 95.88 164 VAL A N 1
ATOM 1253 C CA . VAL A 1 164 ? -12.822 -1.818 12.488 1.00 95.88 164 VAL A CA 1
ATOM 1254 C C . VAL A 1 164 ? -13.535 -1.226 13.703 1.00 95.88 164 VAL A C 1
ATOM 1256 O O . VAL A 1 164 ? -14.552 -0.565 13.534 1.00 95.88 164 VAL A O 1
ATOM 1259 N N . LYS A 1 165 ? -12.978 -1.364 14.913 1.00 95.44 165 LYS A N 1
ATOM 1260 C CA . LYS A 1 165 ? -13.570 -0.789 16.134 1.00 95.44 165 LYS A CA 1
ATOM 1261 C C . LYS A 1 165 ? -13.780 0.724 16.040 1.00 95.44 165 LYS A C 1
ATOM 1263 O O . LYS A 1 165 ? -14.809 1.215 16.491 1.00 95.44 165 LYS A O 1
ATOM 1268 N N . SER A 1 166 ? -12.822 1.447 15.462 1.00 94.38 166 SER A N 1
ATOM 1269 C CA . SER A 1 166 ? -12.876 2.910 15.389 1.00 94.38 166 SER A CA 1
ATOM 1270 C C . SER A 1 166 ? -13.762 3.441 14.261 1.00 94.38 166 SER A C 1
ATOM 1272 O O . SER A 1 166 ? -14.417 4.463 14.442 1.00 94.38 166 SER A O 1
ATOM 1274 N N . TYR A 1 167 ? -13.777 2.781 13.099 1.00 91.88 167 TYR A N 1
ATOM 1275 C CA . TYR A 1 167 ? -14.348 3.357 11.871 1.00 91.88 167 TYR A CA 1
ATOM 1276 C C . TYR A 1 167 ? -15.531 2.571 11.294 1.00 91.88 167 TYR A C 1
ATOM 1278 O O . TYR A 1 167 ? -16.330 3.126 10.533 1.00 91.88 167 TYR A O 1
ATOM 1286 N N . ALA A 1 168 ? -15.672 1.298 11.660 1.00 93.56 168 ALA A N 1
ATOM 1287 C CA . ALA A 1 168 ? -16.762 0.440 11.210 1.00 93.56 168 ALA A CA 1
ATOM 1288 C C . ALA A 1 168 ? -17.236 -0.530 12.314 1.00 93.56 168 ALA A C 1
ATOM 1290 O O . ALA A 1 168 ? -17.253 -1.747 12.099 1.00 93.56 168 ALA A O 1
ATOM 1291 N N . PRO A 1 169 ? -17.604 -0.033 13.515 1.00 94.25 169 PRO A N 1
ATOM 1292 C CA . PRO A 1 169 ? -18.021 -0.887 14.629 1.00 94.25 169 PRO A CA 1
ATOM 1293 C C . PRO A 1 169 ? -19.262 -1.729 14.304 1.00 94.25 169 PRO A C 1
ATOM 1295 O O . PRO A 1 169 ? -19.493 -2.759 14.932 1.00 94.25 169 PRO A O 1
ATOM 1298 N N . GLU A 1 170 ? -20.058 -1.326 13.312 1.00 93.81 170 GLU A N 1
ATOM 1299 C CA . GLU A 1 170 ? -21.178 -2.107 12.798 1.00 93.81 170 GLU A CA 1
ATOM 1300 C C . GLU A 1 170 ? -20.779 -3.473 12.221 1.00 93.81 170 GLU A C 1
ATOM 1302 O O . GLU A 1 170 ? -21.622 -4.362 12.202 1.00 93.81 170 GLU A O 1
ATOM 1307 N N . LEU A 1 171 ? -19.519 -3.663 11.806 1.00 92.19 171 LEU A N 1
ATOM 1308 C CA . LEU A 1 171 ? -19.015 -4.938 11.278 1.00 92.19 171 LEU A CA 1
ATOM 1309 C C . LEU A 1 171 ? -18.669 -5.965 12.367 1.00 92.19 171 LEU A C 1
ATOM 1311 O O . LEU A 1 171 ? -18.325 -7.097 12.045 1.00 92.19 171 LEU A O 1
ATOM 1315 N N . LEU A 1 172 ? -18.707 -5.575 13.645 1.00 89.88 172 LEU A N 1
ATOM 1316 C CA . LEU A 1 172 ? -18.399 -6.450 14.786 1.00 89.88 172 LEU A CA 1
ATOM 1317 C C . LEU A 1 172 ? -19.649 -7.057 15.436 1.00 89.88 172 LEU A C 1
ATOM 1319 O O . LEU A 1 172 ? -19.537 -7.666 16.500 1.00 89.88 172 LEU A O 1
ATOM 1323 N N . LYS A 1 173 ? -20.823 -6.823 14.848 1.00 79.44 173 LYS A N 1
ATOM 1324 C CA . LYS A 1 173 ? -22.113 -7.288 15.359 1.00 79.44 173 LYS A CA 1
ATOM 1325 C C . LYS A 1 173 ? -22.475 -8.669 14.836 1.00 79.44 173 LYS A C 1
ATOM 1327 O O . LYS A 1 173 ? -22.138 -8.961 13.670 1.00 79.44 173 LYS A O 1
#

Foldseek 3Di:
DVLVVVLQAQEPPVHFFDKDACVRPNDPPDRIDTGHHCLVPCVQVLVVQLPCVVDPAAEDETEALDQDDDDDPDDDPPPVVVVVNVVVVVSVVVVVVSVVCQVVCVVVVRGHQYQYDYLLDPQQAPDPCLSVLSSPDDPPPDDDDPVNVVSSVNRVVRSNVRSCVVRPVVVVD

Secondary structure (DSSP, 8-state):
-HHHHHHHT--TTTSPPEEEETTTS--SS-SEEEE--THHHHTT-HHHHT-TTTS--SEEEEEE-PPPP---SS----HHHHHHHHHHHHHHHHHHHHHHHHHHHHHTTSSPEEEEEETT--TT-SSTTHHHHHTTS--SSPPPPHHHHHHHHHHHHHHHHHHHHHH-GGGG-

Sequence (173 aa):
MSLAVAASSAFPPVFPPLRLNADIYPNSLSEYATLSDGGIYDNLGVNPLMRARRNPVDVCFVSDGGKPFAVSPHPTESGTIVLKEAINIMMEQVRGLQFARLQLSYDAKKGPKPIWFSIDSRVGEERPGDAAFASLVATDLKRLEAEEHEVLVRHGRALTMARVKSYAPELLK